Protein AF-U3TY59-F1 (afdb_monomer_lite)

Radius of gyration: 72.08 Å; chains: 1; bounding box: 92×28×189 Å

Sequence (157 aa):
MTDELPCLIKQGVRHLLNPRHLVSLLPLLPCLVLTALLLTDCDRKRSPTPPPPRPVKFITVGLPAPAGQQTLTGEIRAHDETSLSFRLEGRILTRSADVGSRFRQGETLAVLDSPSALNQLASAQAELNSSRAAEKVAALNLHRMRLLMPSGAIARA

pLDDT: mean 80.57, std 15.83, range [42.16, 98.69]

Secondary structure (DSSP, 8-state):
---SHHHHHHHHHHHH--TTTTTTSTTTHHHHHHHHHTT-------PPPPPPPPP----PPPPPPPPPPPP-------SS------SS--EEEEE---TT----TT---EEEE-HHHHHHHHHHHHHHHHHHHHHHHHHHHHHHHHHHTTTT-S---

Structure (mmCIF, N/CA/C/O backbone):
data_AF-U3TY59-F1
#
_entry.id   AF-U3TY59-F1
#
loop_
_atom_site.group_PDB
_atom_site.id
_atom_site.type_symbol
_atom_site.label_atom_id
_atom_site.label_alt_id
_atom_site.label_comp_id
_atom_site.label_asym_id
_atom_site.label_entity_id
_atom_site.label_seq_id
_atom_site.pdbx_PDB_ins_code
_atom_site.Cartn_x
_atom_site.Cartn_y
_atom_site.Cartn_z
_atom_site.occupancy
_atom_site.B_iso_or_equiv
_atom_site.auth_seq_id
_atom_site.auth_comp_id
_atom_site.auth_asym_id
_atom_site.auth_atom_id
_atom_site.pdbx_PDB_model_num
ATOM 1 N N . MET A 1 1 ? 7.576 -15.401 -137.849 1.00 46.59 1 MET A N 1
ATOM 2 C CA . MET A 1 1 ? 7.216 -14.248 -138.705 1.00 46.59 1 MET A CA 1
ATOM 3 C C . MET A 1 1 ? 8.214 -13.126 -138.443 1.00 46.59 1 MET A C 1
ATOM 5 O O . MET A 1 1 ? 7.859 -12.110 -137.866 1.00 46.59 1 MET A O 1
ATOM 9 N N . THR A 1 2 ? 9.481 -13.351 -138.791 1.00 42.16 2 THR A N 1
ATOM 10 C CA . THR A 1 2 ? 10.579 -12.376 -138.669 1.00 42.16 2 THR A CA 1
ATOM 11 C C . THR A 1 2 ? 11.653 -12.742 -139.693 1.00 42.16 2 THR A C 1
ATOM 13 O O . THR A 1 2 ? 12.761 -13.104 -139.329 1.00 42.16 2 THR A O 1
ATOM 16 N N . ASP A 1 3 ? 11.301 -12.682 -140.970 1.00 48.97 3 ASP A N 1
ATOM 17 C CA . ASP A 1 3 ? 12.215 -12.796 -142.106 1.00 48.97 3 ASP A CA 1
ATOM 18 C C . ASP A 1 3 ? 11.721 -11.738 -143.091 1.00 48.97 3 ASP A C 1
ATOM 20 O O . ASP A 1 3 ? 10.543 -11.771 -143.400 1.00 48.97 3 ASP A O 1
ATOM 24 N N . GLU A 1 4 ? 12.528 -10.717 -143.397 1.00 55.25 4 GLU A N 1
ATOM 25 C CA . GLU A 1 4 ? 12.435 -9.812 -144.574 1.00 55.25 4 GLU A CA 1
ATOM 26 C C . GLU A 1 4 ? 13.243 -8.511 -144.336 1.00 55.25 4 GLU A C 1
ATOM 28 O O . GLU A 1 4 ? 13.799 -7.926 -145.264 1.00 55.25 4 GLU A O 1
ATOM 33 N N . LEU A 1 5 ? 13.438 -8.079 -143.083 1.00 54.47 5 LEU A N 1
ATOM 34 C CA . LEU A 1 5 ? 14.268 -6.897 -142.784 1.00 54.47 5 LEU A CA 1
ATOM 35 C C . LEU A 1 5 ? 15.797 -7.047 -142.999 1.00 54.47 5 LEU A C 1
ATOM 37 O O . LEU A 1 5 ? 16.434 -6.027 -143.281 1.00 54.47 5 LEU A O 1
ATOM 41 N N . PRO A 1 6 ? 16.440 -8.238 -142.940 1.00 55.66 6 PRO A N 1
ATOM 42 C CA . PRO A 1 6 ? 17.891 -8.329 -143.137 1.00 55.66 6 PRO A CA 1
ATOM 43 C C . PRO A 1 6 ? 18.341 -8.186 -144.605 1.00 55.66 6 PRO A C 1
ATOM 45 O O . PRO A 1 6 ? 19.548 -8.154 -144.865 1.00 55.66 6 PRO A O 1
ATOM 48 N N . CYS A 1 7 ? 17.418 -8.077 -145.571 1.00 56.03 7 CYS A N 1
ATOM 49 C CA . CYS A 1 7 ? 17.760 -8.031 -146.996 1.00 56.03 7 CYS A CA 1
ATOM 50 C C . CYS A 1 7 ? 18.020 -6.604 -147.520 1.00 56.03 7 CYS A C 1
ATOM 52 O O . CYS A 1 7 ? 18.977 -6.391 -148.265 1.00 56.03 7 CYS A O 1
ATOM 54 N N . LEU A 1 8 ? 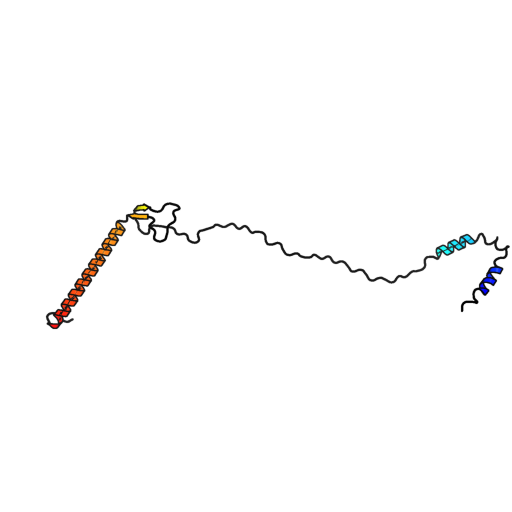17.266 -5.600 -147.054 1.00 53.09 8 LEU A N 1
ATOM 55 C CA . LEU A 1 8 ? 17.457 -4.195 -147.459 1.00 53.09 8 LEU A CA 1
ATOM 56 C C . LEU A 1 8 ? 18.752 -3.583 -146.897 1.00 53.09 8 LEU A C 1
ATOM 58 O O . LEU A 1 8 ? 19.418 -2.791 -147.563 1.00 53.09 8 LEU A O 1
ATOM 62 N N . ILE A 1 9 ? 19.169 -4.012 -145.702 1.00 56.00 9 ILE A N 1
ATOM 63 C CA . ILE A 1 9 ? 20.384 -3.511 -145.041 1.00 56.00 9 ILE A CA 1
ATOM 64 C C . ILE A 1 9 ? 21.647 -4.016 -145.764 1.00 56.00 9 ILE A C 1
ATOM 66 O O . ILE A 1 9 ? 22.614 -3.271 -145.935 1.00 56.00 9 ILE A O 1
ATOM 70 N N . LYS A 1 10 ? 21.634 -5.258 -146.273 1.00 55.38 10 LYS A N 1
ATOM 71 C CA . LYS A 1 10 ? 22.780 -5.847 -146.993 1.00 55.38 10 LYS A CA 1
ATOM 72 C C . LYS A 1 10 ? 23.080 -5.160 -148.330 1.00 55.38 10 LYS A C 1
ATOM 74 O O . LYS A 1 10 ? 24.232 -5.192 -148.768 1.00 55.38 10 LYS A O 1
ATOM 79 N N . GLN A 1 11 ? 22.091 -4.523 -148.960 1.00 56.28 11 GLN A N 1
ATOM 80 C CA . GLN A 1 11 ? 22.260 -3.879 -150.266 1.00 56.28 11 GLN A CA 1
ATOM 81 C C . GLN A 1 11 ? 22.886 -2.475 -150.158 1.00 56.28 11 GLN A C 1
ATOM 83 O O . GLN A 1 11 ? 23.675 -2.099 -151.023 1.00 56.28 11 GLN A O 1
ATOM 88 N N . GLY A 1 12 ? 22.655 -1.751 -149.053 1.00 51.84 12 GLY A N 1
ATOM 89 C CA . GLY A 1 12 ? 23.305 -0.459 -148.769 1.00 51.84 12 GLY A CA 1
ATOM 90 C C . GLY A 1 12 ? 24.757 -0.584 -148.285 1.00 51.84 12 GLY A C 1
ATOM 91 O O . GLY A 1 12 ? 25.619 0.204 -148.674 1.00 51.84 12 GLY A O 1
ATOM 92 N N . VAL A 1 13 ? 25.067 -1.625 -147.503 1.00 57.97 13 VAL A N 1
ATOM 93 C CA . VAL A 1 13 ? 26.409 -1.835 -146.921 1.00 57.97 13 VAL A CA 1
ATOM 94 C C . VAL A 1 13 ? 27.457 -2.213 -147.981 1.00 57.97 13 VAL A C 1
ATOM 96 O O . VAL A 1 13 ? 28.618 -1.825 -147.861 1.00 57.97 13 VAL A O 1
ATOM 99 N N . ARG A 1 14 ? 27.067 -2.898 -149.069 1.00 53.28 14 ARG A N 1
ATOM 100 C CA . ARG A 1 14 ? 27.988 -3.246 -150.173 1.00 53.28 14 ARG A CA 1
ATOM 101 C C . ARG A 1 14 ? 28.394 -2.053 -151.042 1.00 53.28 14 ARG A C 1
ATOM 103 O O . ARG A 1 14 ? 29.467 -2.096 -151.633 1.00 53.28 14 ARG A O 1
ATOM 110 N N . HIS A 1 15 ? 27.590 -0.989 -151.090 1.00 53.31 15 HIS A N 1
ATOM 111 C CA . HIS A 1 15 ? 27.884 0.191 -151.912 1.00 53.31 15 HIS A CA 1
ATOM 112 C C . HIS A 1 15 ? 28.808 1.209 -151.210 1.00 53.31 15 HIS A C 1
ATOM 114 O O . HIS A 1 15 ? 29.439 2.033 -151.872 1.00 53.31 15 HIS A O 1
ATOM 120 N N . LEU A 1 16 ? 28.933 1.114 -149.879 1.00 53.88 16 LEU A N 1
ATOM 121 C CA . LEU A 1 16 ? 29.828 1.925 -149.040 1.00 53.88 16 LEU A CA 1
ATOM 122 C C . LEU A 1 16 ? 31.232 1.308 -148.861 1.00 53.88 16 LEU A C 1
ATOM 124 O O . LEU A 1 16 ? 32.152 2.002 -148.438 1.00 53.88 16 LEU A O 1
ATOM 128 N N . LEU A 1 17 ? 31.429 0.034 -149.228 1.00 58.00 17 LEU A N 1
ATOM 129 C CA . LEU A 1 17 ? 32.700 -0.704 -149.112 1.00 58.00 17 LEU A CA 1
ATOM 130 C C . LEU A 1 17 ? 33.537 -0.686 -150.412 1.00 58.00 17 LEU A C 1
ATOM 132 O O . LEU A 1 17 ? 34.163 -1.674 -150.793 1.00 58.00 17 LEU A O 1
ATOM 136 N N . ASN A 1 18 ? 33.558 0.449 -151.115 1.00 57.66 18 ASN A N 1
ATOM 137 C CA . ASN A 1 18 ? 34.429 0.654 -152.274 1.00 57.66 18 ASN A CA 1
ATOM 138 C C . ASN A 1 18 ? 35.830 1.094 -151.773 1.00 57.66 18 ASN A C 1
ATOM 140 O O . ASN A 1 18 ? 35.914 2.102 -151.061 1.00 57.66 18 ASN A O 1
ATOM 144 N N . PRO A 1 19 ? 36.943 0.409 -152.118 1.00 58.41 19 PRO A N 1
ATOM 145 C CA . PRO A 1 19 ? 38.268 0.611 -151.502 1.00 58.41 19 PRO A CA 1
ATOM 146 C C . PRO A 1 19 ? 38.911 1.993 -151.734 1.00 58.41 19 PRO A C 1
ATOM 148 O O . PRO A 1 19 ? 39.986 2.266 -151.209 1.00 58.41 19 PRO A O 1
ATOM 151 N N . ARG A 1 20 ? 38.251 2.896 -152.471 1.00 57.44 20 ARG A N 1
ATOM 152 C CA . ARG A 1 20 ? 38.650 4.305 -152.631 1.00 57.44 20 ARG A CA 1
ATOM 153 C C . ARG A 1 20 ? 38.105 5.245 -151.542 1.00 57.44 20 ARG A C 1
ATOM 155 O O . ARG A 1 20 ? 38.748 6.249 -151.260 1.00 57.44 20 ARG A O 1
ATOM 162 N N . HIS A 1 21 ? 36.983 4.924 -150.887 1.00 57.94 21 HIS A N 1
ATOM 163 C CA . HIS A 1 21 ? 36.408 5.763 -149.814 1.00 57.94 21 HIS A CA 1
ATOM 164 C C . HIS A 1 21 ? 36.935 5.422 -148.411 1.00 57.94 21 HIS A C 1
ATOM 166 O O . HIS A 1 21 ? 36.854 6.254 -147.507 1.00 57.94 21 HIS A O 1
ATOM 172 N N . LEU A 1 22 ? 37.548 4.244 -148.245 1.00 56.75 22 LEU A N 1
ATOM 173 C CA . LEU A 1 22 ? 38.140 3.786 -146.982 1.00 56.75 22 LEU A CA 1
ATOM 174 C C . LEU A 1 22 ? 39.359 4.630 -146.552 1.00 56.75 22 LEU A C 1
ATOM 176 O O . LEU A 1 22 ? 39.611 4.794 -145.365 1.00 56.75 22 LEU A O 1
ATOM 180 N N . VAL A 1 23 ? 40.086 5.213 -147.513 1.00 60.31 23 VAL A N 1
ATOM 181 C CA . VAL A 1 23 ? 41.271 6.052 -147.248 1.00 60.31 23 VAL A CA 1
ATOM 182 C C . VAL A 1 23 ? 40.889 7.506 -146.922 1.00 60.31 23 VAL A C 1
ATOM 184 O O . VAL A 1 23 ? 41.620 8.192 -146.217 1.00 60.31 23 VAL A O 1
ATOM 187 N N . SER A 1 24 ? 39.714 7.975 -147.364 1.00 59.19 24 SER A N 1
ATOM 188 C CA . SER A 1 24 ? 39.281 9.373 -147.189 1.00 59.19 24 SER A CA 1
ATOM 189 C C . SER A 1 24 ? 38.553 9.656 -145.866 1.00 59.19 24 SE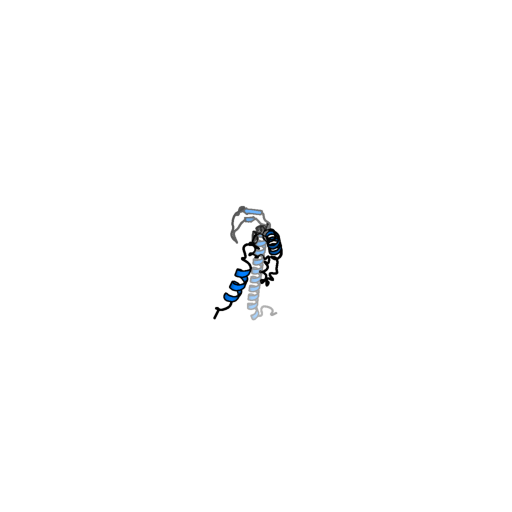R A C 1
ATOM 191 O O . SER A 1 24 ? 38.472 10.815 -145.470 1.00 59.19 24 SER A O 1
ATOM 193 N N . LEU A 1 25 ? 37.998 8.639 -145.193 1.00 57.91 25 LEU A N 1
ATOM 194 C CA . LEU A 1 25 ? 37.155 8.798 -143.989 1.00 57.91 25 LEU A CA 1
ATOM 195 C C . LEU A 1 25 ? 37.881 8.491 -142.665 1.00 57.91 25 LEU A C 1
ATOM 197 O O . LEU A 1 25 ? 37.321 8.706 -141.590 1.00 57.91 25 LEU A O 1
ATOM 201 N N . LEU A 1 26 ? 39.149 8.071 -142.734 1.00 62.91 26 LEU A N 1
ATOM 202 C CA . LEU A 1 26 ? 40.013 7.821 -141.577 1.00 62.91 26 LEU A CA 1
ATOM 203 C C . LEU A 1 26 ? 40.191 9.030 -140.621 1.00 62.91 26 LEU A C 1
ATOM 205 O O . LEU A 1 26 ? 40.256 8.792 -139.415 1.00 62.91 26 LEU A O 1
ATOM 209 N N . PRO A 1 27 ? 40.212 10.311 -141.065 1.00 62.34 27 PRO A N 1
ATOM 210 C CA . PRO A 1 27 ? 40.395 11.431 -140.137 1.00 62.34 27 PRO A CA 1
ATOM 211 C C . PRO A 1 27 ? 39.105 11.889 -139.423 1.00 62.34 27 PRO A C 1
ATOM 213 O O . PRO A 1 27 ? 39.186 12.722 -138.525 1.00 62.34 27 PRO A O 1
ATOM 216 N N . LEU A 1 28 ? 37.921 11.364 -139.777 1.00 63.19 28 LEU A N 1
ATOM 217 C CA . LEU A 1 28 ? 36.623 11.796 -139.213 1.00 63.19 28 LEU A CA 1
ATOM 218 C C . LEU A 1 28 ? 36.102 10.908 -138.063 1.00 63.19 28 LEU A C 1
ATOM 220 O O . LEU A 1 28 ? 35.205 11.308 -137.322 1.00 63.19 28 LEU A O 1
ATOM 224 N N . LEU A 1 29 ? 36.706 9.734 -137.865 1.00 70.69 29 LEU A N 1
ATOM 225 C CA . LEU A 1 29 ? 36.378 8.774 -136.804 1.00 70.69 29 LEU A CA 1
ATOM 226 C C . LEU A 1 29 ? 36.512 9.313 -135.358 1.00 70.69 29 LEU A C 1
ATOM 228 O O . LEU A 1 29 ? 35.612 9.041 -134.559 1.00 70.69 29 LEU A O 1
ATOM 232 N N . PRO A 1 30 ? 37.546 10.100 -134.979 1.00 71.06 30 PRO A N 1
ATOM 233 C CA . PRO A 1 30 ? 37.685 10.548 -133.588 1.00 71.06 30 PRO A CA 1
ATOM 234 C C . PRO A 1 30 ? 36.615 11.572 -133.172 1.00 71.06 30 PRO A C 1
ATOM 236 O O . PRO A 1 30 ? 36.240 11.629 -132.003 1.00 71.06 30 PRO A O 1
ATOM 239 N N . CYS A 1 31 ? 36.065 12.341 -134.116 1.00 72.50 31 CYS A N 1
ATOM 240 C CA . CYS A 1 31 ? 35.045 13.355 -133.830 1.00 72.50 31 CYS A CA 1
ATOM 241 C C . CYS A 1 31 ? 33.660 12.731 -133.547 1.00 72.50 31 CYS A C 1
ATOM 243 O O . CYS A 1 31 ? 32.892 13.223 -132.716 1.00 72.50 31 CYS A O 1
ATOM 245 N N . LEU A 1 32 ? 33.365 11.594 -134.184 1.00 74.50 32 LEU A N 1
ATOM 246 C CA . LEU A 1 32 ? 32.104 10.869 -134.010 1.00 74.50 32 LEU A CA 1
ATOM 247 C C . LEU A 1 32 ? 32.036 10.114 -132.669 1.00 74.50 32 LEU A C 1
ATOM 249 O O . LEU A 1 32 ? 30.979 10.023 -132.051 1.00 74.50 32 LEU A O 1
ATOM 253 N N . VAL A 1 33 ? 33.174 9.616 -132.176 1.00 76.94 33 VAL A N 1
ATOM 254 C CA . VAL A 1 33 ? 33.250 8.963 -130.857 1.00 76.94 33 VAL A CA 1
ATOM 255 C C . VAL A 1 33 ? 33.061 9.979 -129.727 1.00 76.94 33 VAL A C 1
ATOM 257 O O . VAL A 1 33 ? 32.370 9.693 -128.750 1.00 76.94 33 VAL A O 1
ATOM 260 N N . LEU A 1 34 ? 33.619 11.185 -129.873 1.00 74.50 34 LEU A N 1
ATOM 261 C CA . LEU A 1 34 ? 33.497 12.239 -128.864 1.00 74.50 34 LEU A CA 1
ATOM 262 C C . LEU A 1 34 ? 32.055 12.750 -128.730 1.00 74.50 34 LEU A C 1
ATOM 264 O O . LEU A 1 34 ? 31.582 12.989 -127.623 1.00 74.50 34 LEU A O 1
ATOM 268 N N . THR A 1 35 ? 31.339 12.874 -129.849 1.00 70.25 35 THR A N 1
ATOM 269 C CA . THR A 1 35 ? 29.923 13.262 -129.834 1.00 70.25 35 THR A CA 1
ATOM 270 C C . THR A 1 35 ? 29.051 12.176 -129.209 1.00 70.25 35 THR A C 1
ATOM 272 O O . THR A 1 35 ? 28.211 12.504 -128.382 1.00 70.25 35 THR A O 1
ATOM 275 N N . ALA A 1 36 ? 29.295 10.890 -129.480 1.00 71.56 36 ALA A N 1
ATOM 276 C CA . ALA A 1 36 ? 28.542 9.797 -128.853 1.00 71.56 36 ALA A CA 1
ATOM 277 C C . ALA A 1 36 ? 28.689 9.746 -127.317 1.00 71.56 36 ALA A C 1
ATOM 279 O O . ALA A 1 36 ? 27.719 9.440 -126.624 1.00 71.56 36 ALA A O 1
ATOM 280 N N . LEU A 1 37 ? 29.867 10.087 -126.776 1.00 71.56 37 LEU A N 1
ATOM 281 C CA . LEU A 1 37 ? 30.091 10.143 -125.324 1.00 71.56 37 LEU A CA 1
ATOM 282 C C . LEU A 1 37 ? 29.336 11.291 -124.637 1.00 71.56 37 LEU A C 1
ATOM 284 O O . LEU A 1 37 ? 29.003 11.181 -123.462 1.00 71.56 37 LEU A O 1
ATOM 288 N N . LEU A 1 38 ? 29.051 12.383 -125.350 1.00 68.56 38 LEU A N 1
ATOM 289 C CA . LEU A 1 38 ? 28.347 13.541 -124.787 1.00 68.56 38 LEU A CA 1
ATOM 290 C C . LEU A 1 38 ? 26.822 13.356 -124.723 1.00 68.56 38 LEU A C 1
ATOM 292 O O . LEU A 1 38 ? 26.146 14.176 -124.110 1.00 68.56 38 LEU A O 1
ATOM 296 N N . LEU A 1 39 ? 26.269 12.291 -125.320 1.00 64.56 39 LEU A N 1
ATOM 297 C CA . LEU A 1 39 ? 24.826 12.015 -125.307 1.00 64.56 39 LEU A CA 1
ATOM 298 C C . LEU A 1 39 ? 24.382 11.005 -124.227 1.00 64.56 39 LEU A C 1
ATOM 300 O O . LEU A 1 39 ? 23.194 10.693 -124.148 1.00 64.56 39 LEU A O 1
ATOM 304 N N . THR A 1 40 ? 25.278 10.499 -123.370 1.00 59.12 40 THR A N 1
ATOM 305 C CA . THR A 1 40 ? 24.931 9.506 -122.330 1.00 59.12 40 THR A CA 1
ATOM 306 C C . THR A 1 40 ? 24.525 10.121 -120.987 1.00 59.12 40 THR A C 1
ATOM 308 O O . THR A 1 40 ? 24.956 9.636 -119.943 1.00 59.12 40 THR A O 1
ATOM 311 N N . ASP A 1 41 ? 23.684 11.156 -120.985 1.00 49.47 41 ASP A N 1
ATOM 312 C CA . ASP A 1 41 ? 22.938 11.523 -119.774 1.00 49.47 41 ASP A CA 1
ATOM 313 C C . ASP A 1 41 ? 21.492 11.889 -120.125 1.00 49.47 41 ASP A C 1
ATOM 315 O O . ASP A 1 41 ? 21.138 13.039 -120.378 1.00 49.47 41 ASP A O 1
ATOM 319 N N . CYS A 1 42 ? 20.649 10.861 -120.218 1.00 61.41 42 CYS A N 1
ATOM 320 C CA . CYS A 1 42 ? 19.212 11.020 -120.388 1.00 61.41 42 CYS A CA 1
ATOM 321 C C . CYS A 1 42 ? 18.463 10.219 -119.320 1.00 61.41 42 CYS A C 1
ATOM 323 O O . CYS A 1 42 ? 18.378 8.993 -119.371 1.00 61.41 42 CYS A O 1
ATOM 325 N N . ASP A 1 43 ? 17.951 10.987 -118.358 1.00 59.00 43 ASP A N 1
ATOM 326 C CA . ASP A 1 43 ? 16.694 10.842 -117.620 1.00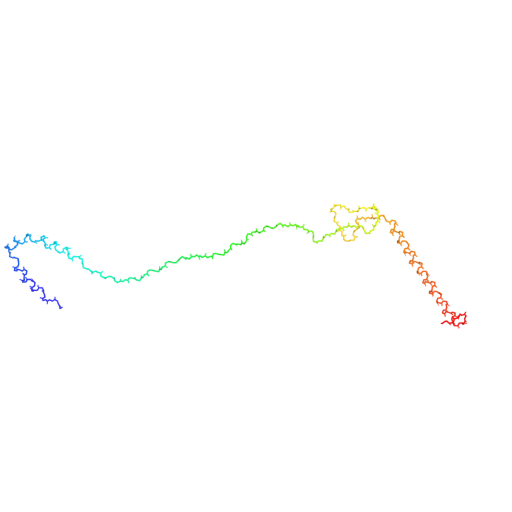 59.00 43 ASP A CA 1
ATOM 327 C C . ASP A 1 43 ? 16.304 9.434 -117.137 1.00 59.00 43 ASP A C 1
ATOM 329 O O . ASP A 1 43 ? 15.784 8.593 -117.874 1.00 59.00 43 ASP A O 1
ATOM 333 N N . ARG A 1 44 ? 16.455 9.206 -115.826 1.00 55.28 44 ARG A N 1
ATOM 334 C CA . ARG A 1 44 ? 15.861 8.049 -115.148 1.00 55.28 44 ARG A CA 1
ATOM 335 C C . ARG A 1 44 ? 15.031 8.488 -113.945 1.00 55.28 44 ARG A C 1
ATOM 337 O O . ARG A 1 44 ? 15.492 8.457 -112.805 1.00 55.28 44 ARG A O 1
ATOM 344 N N . LYS A 1 45 ? 13.775 8.870 -114.196 1.00 57.41 45 LYS A N 1
ATOM 345 C CA . LYS A 1 45 ? 12.752 9.066 -113.152 1.00 57.41 45 LYS A CA 1
ATOM 346 C C . LYS A 1 45 ? 12.537 7.780 -112.346 1.00 57.41 45 LYS A C 1
ATOM 348 O O . LYS A 1 45 ? 12.250 6.724 -112.907 1.00 57.41 45 LYS A O 1
ATOM 353 N N . ARG A 1 46 ? 12.657 7.873 -111.018 1.00 56.69 46 ARG A N 1
ATOM 354 C CA . ARG A 1 46 ? 12.500 6.758 -110.069 1.00 56.69 46 ARG A CA 1
ATOM 355 C C . ARG A 1 46 ? 11.341 7.047 -109.112 1.00 56.69 46 ARG A C 1
ATOM 357 O O . ARG A 1 46 ? 11.319 8.097 -108.479 1.00 56.69 46 ARG A O 1
ATOM 364 N N . SER A 1 47 ? 10.380 6.129 -109.030 1.00 52.66 47 SER A N 1
ATOM 365 C CA . SER A 1 47 ? 9.205 6.222 -108.149 1.00 52.66 47 SER A CA 1
ATOM 366 C C . SER A 1 47 ? 9.592 6.049 -106.668 1.00 52.66 47 SER A C 1
ATOM 368 O O . SER A 1 47 ? 10.493 5.253 -106.392 1.00 52.66 47 SER A O 1
ATOM 370 N N . PRO A 1 48 ? 8.949 6.748 -105.706 1.00 60.47 48 PRO A N 1
ATOM 371 C CA . PRO A 1 48 ? 9.433 6.797 -104.330 1.00 60.47 48 PRO A CA 1
ATOM 372 C C . PRO A 1 48 ? 8.926 5.626 -103.471 1.00 60.47 48 PRO A C 1
ATOM 374 O O . PRO A 1 48 ? 7.734 5.333 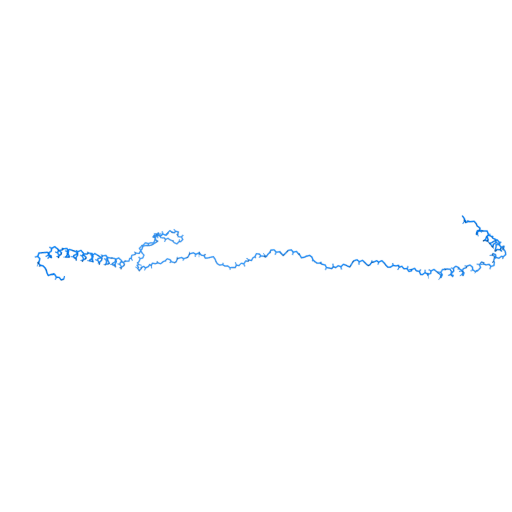-103.418 1.00 60.47 48 PRO A O 1
ATOM 377 N N . THR A 1 49 ? 9.861 4.985 -102.770 1.00 66.81 49 THR A N 1
ATOM 378 C CA . THR A 1 49 ? 9.647 3.937 -101.756 1.00 66.81 49 THR A CA 1
ATOM 379 C C . THR A 1 49 ? 9.023 4.524 -100.476 1.00 66.81 49 THR A C 1
ATOM 381 O O . THR A 1 49 ? 9.383 5.646 -100.106 1.00 66.81 49 THR A O 1
ATOM 384 N N . PRO A 1 50 ? 8.124 3.805 -99.767 1.00 69.38 50 PRO A N 1
ATOM 385 C CA . PRO A 1 50 ? 7.513 4.305 -98.535 1.00 69.38 50 PRO A CA 1
ATOM 386 C C . PRO A 1 50 ? 8.552 4.588 -97.435 1.00 69.38 50 PRO A C 1
ATOM 388 O O . PRO A 1 50 ? 9.540 3.856 -97.317 1.00 69.38 50 PRO A O 1
ATOM 391 N N . PRO A 1 51 ? 8.342 5.641 -96.622 1.00 72.44 51 PRO A N 1
ATOM 392 C CA . PRO A 1 51 ? 9.320 6.066 -95.633 1.00 72.44 51 PRO A CA 1
ATOM 393 C C . PRO A 1 51 ? 9.424 5.064 -94.472 1.00 72.44 51 PRO A C 1
ATOM 395 O O . PRO A 1 51 ? 8.406 4.519 -94.034 1.00 72.44 51 PRO A O 1
ATOM 398 N N . PRO A 1 52 ? 10.638 4.841 -93.938 1.00 77.38 52 PRO A N 1
ATOM 399 C CA . PRO A 1 52 ? 10.848 3.921 -92.829 1.00 77.38 52 PRO A CA 1
ATOM 400 C C . PRO A 1 52 ? 10.173 4.425 -91.539 1.00 77.38 52 PRO A C 1
ATOM 402 O O . PRO A 1 52 ? 10.047 5.640 -91.336 1.00 77.38 52 PRO A O 1
ATOM 405 N N . PRO A 1 53 ? 9.744 3.511 -90.648 1.00 76.50 53 PRO A N 1
ATOM 406 C CA . PRO A 1 53 ? 9.101 3.877 -89.392 1.00 76.50 53 PRO A CA 1
ATOM 407 C C . PRO A 1 53 ? 10.038 4.723 -88.524 1.00 76.50 53 PRO A C 1
ATOM 409 O O . PRO A 1 53 ? 11.226 4.431 -88.381 1.00 76.50 53 PRO A O 1
ATOM 412 N N . ARG A 1 54 ? 9.490 5.799 -87.951 1.00 82.12 54 ARG A N 1
ATOM 413 C CA . ARG A 1 54 ? 10.254 6.767 -87.159 1.00 82.12 54 ARG A CA 1
ATOM 414 C C . ARG A 1 54 ? 10.488 6.232 -85.745 1.00 82.12 54 ARG A C 1
ATOM 416 O O . ARG A 1 54 ? 9.511 5.899 -85.075 1.00 82.12 54 ARG A O 1
ATOM 423 N N . PRO A 1 55 ? 11.742 6.175 -85.267 1.00 82.25 55 PRO A N 1
ATOM 424 C CA . PRO A 1 55 ? 12.013 5.738 -83.909 1.00 82.25 55 PRO A CA 1
ATOM 425 C C . PRO A 1 55 ? 11.475 6.763 -82.907 1.00 82.25 55 PRO A C 1
ATOM 427 O O . PRO A 1 55 ? 11.643 7.972 -83.081 1.00 82.25 55 PRO A O 1
ATOM 430 N N . VAL A 1 56 ? 10.852 6.264 -81.842 1.00 84.06 56 VAL A N 1
ATOM 431 C CA . VAL A 1 56 ? 10.417 7.066 -80.695 1.00 84.06 56 VAL A CA 1
ATOM 432 C C . VAL A 1 56 ? 11.220 6.668 -79.470 1.00 84.06 56 VAL A C 1
ATOM 434 O O . VAL A 1 56 ? 11.512 5.493 -79.247 1.00 84.06 56 VAL A O 1
ATOM 437 N N . LYS A 1 57 ? 11.596 7.664 -78.672 1.00 84.69 57 LYS A N 1
ATOM 438 C CA . LYS A 1 57 ? 12.300 7.434 -77.416 1.00 84.69 57 LYS A CA 1
ATOM 439 C C . LYS A 1 57 ? 11.270 7.131 -76.335 1.00 84.69 57 LYS A C 1
ATOM 441 O O . LYS A 1 57 ? 10.425 7.971 -76.043 1.00 84.69 57 LYS A O 1
ATOM 446 N N . PHE A 1 58 ? 11.363 5.952 -75.739 1.00 87.75 58 PHE A N 1
ATOM 447 C CA . PHE A 1 58 ? 10.567 5.561 -74.581 1.00 87.75 58 PHE A CA 1
ATOM 448 C C . PHE A 1 58 ? 11.487 5.114 -73.448 1.00 87.75 58 PHE A C 1
ATOM 450 O O . PHE A 1 58 ? 12.654 4.781 -73.670 1.00 87.75 58 PHE A O 1
ATOM 457 N N . ILE A 1 59 ? 10.951 5.124 -72.232 1.00 86.31 59 ILE A N 1
ATOM 458 C CA . ILE A 1 59 ? 11.571 4.495 -71.070 1.00 86.31 59 ILE A CA 1
ATOM 459 C C . ILE A 1 59 ? 10.537 3.584 -70.417 1.00 86.31 59 ILE A C 1
ATOM 461 O O . ILE A 1 59 ? 9.355 3.925 -70.364 1.00 86.31 59 ILE A O 1
ATOM 465 N N . THR A 1 60 ? 10.980 2.439 -69.914 1.00 85.81 60 THR A N 1
ATOM 466 C CA . THR A 1 60 ? 10.134 1.539 -69.126 1.00 85.81 60 THR A CA 1
ATOM 467 C C . THR A 1 60 ? 10.360 1.848 -67.652 1.00 85.81 60 THR A C 1
ATOM 469 O O . THR A 1 60 ? 11.492 1.776 -67.175 1.00 85.81 60 THR A O 1
ATOM 472 N N . VAL A 1 61 ? 9.303 2.218 -66.931 1.00 86.38 61 VAL A N 1
ATOM 473 C CA . VAL A 1 61 ? 9.387 2.513 -65.494 1.00 86.38 61 VAL A CA 1
ATOM 474 C C . VAL A 1 61 ? 9.311 1.194 -64.717 1.00 86.38 61 VAL A C 1
ATOM 476 O O . VAL A 1 61 ? 8.348 0.446 -64.869 1.00 86.38 61 VAL A O 1
ATOM 479 N N . GLY A 1 62 ? 10.344 0.888 -63.928 1.00 85.00 62 GLY A N 1
ATOM 480 C CA . GLY A 1 62 ? 10.370 -0.272 -63.029 1.00 85.00 62 GLY A CA 1
ATOM 481 C C . GLY A 1 62 ? 9.608 -0.018 -61.724 1.00 85.00 62 GLY A C 1
ATOM 482 O O . GLY A 1 62 ? 9.263 1.122 -61.413 1.00 85.00 62 GLY A O 1
ATOM 483 N N . LEU A 1 63 ? 9.357 -1.075 -60.943 1.00 83.31 63 LEU A N 1
ATOM 484 C CA . LEU A 1 63 ? 8.759 -0.917 -59.615 1.00 83.31 63 LEU A CA 1
ATOM 485 C C . LEU A 1 63 ? 9.697 -0.114 -58.694 1.00 83.31 63 LEU A C 1
ATOM 487 O O . LEU A 1 63 ? 10.914 -0.324 -58.741 1.00 83.31 63 LEU A O 1
ATOM 491 N N . PRO A 1 64 ? 9.157 0.786 -57.849 1.00 79.00 64 PRO A N 1
ATOM 492 C CA . PRO A 1 64 ? 9.962 1.511 -56.877 1.00 79.00 64 PRO A CA 1
ATOM 493 C C . PRO A 1 64 ? 10.619 0.534 -55.897 1.00 79.00 64 PRO A C 1
ATOM 495 O O . PRO A 1 64 ? 10.013 -0.456 -55.482 1.00 79.00 64 PRO A O 1
ATOM 498 N N . ALA A 1 65 ? 11.867 0.823 -55.524 1.00 78.88 65 ALA A N 1
ATOM 499 C CA . ALA A 1 65 ? 12.562 0.073 -54.486 1.00 78.88 65 ALA A CA 1
ATOM 500 C C . ALA A 1 65 ? 11.772 0.146 -53.163 1.00 78.88 65 ALA A C 1
ATOM 502 O O . ALA A 1 65 ? 11.154 1.182 -52.887 1.00 78.88 65 ALA A O 1
ATOM 503 N N . PRO A 1 66 ? 11.778 -0.921 -52.340 1.00 78.38 66 PRO A N 1
ATOM 504 C CA . PRO A 1 66 ? 11.143 -0.880 -51.030 1.00 78.38 66 PRO A CA 1
ATOM 505 C C . PRO A 1 66 ? 11.707 0.291 -50.223 1.00 78.38 66 PRO A C 1
ATOM 507 O O . PRO A 1 66 ? 12.914 0.543 -50.244 1.00 78.38 66 PRO A O 1
ATOM 510 N N . ALA A 1 67 ? 10.817 1.024 -49.549 1.00 77.75 67 ALA A N 1
ATOM 511 C CA . ALA A 1 67 ? 11.201 2.149 -48.708 1.00 77.75 67 ALA A CA 1
ATOM 512 C C . ALA A 1 67 ? 12.306 1.710 -47.735 1.00 77.75 67 ALA A C 1
ATOM 514 O O . ALA A 1 67 ? 12.205 0.655 -47.106 1.00 77.75 67 ALA A O 1
ATOM 515 N N . GLY A 1 68 ? 13.373 2.509 -47.652 1.00 79.50 68 GLY A N 1
ATOM 516 C CA . GLY A 1 68 ? 14.507 2.228 -46.780 1.00 79.50 68 GLY A CA 1
ATOM 517 C C . GLY A 1 68 ? 14.077 2.079 -45.321 1.00 79.50 68 GLY A C 1
ATOM 518 O O . GLY A 1 68 ? 13.076 2.648 -44.884 1.00 79.50 68 GLY A O 1
ATOM 519 N N . GLN A 1 69 ? 14.847 1.300 -44.567 1.00 82.56 69 GLN A N 1
ATOM 520 C CA . GLN A 1 69 ? 14.606 1.069 -43.149 1.00 82.56 69 GLN A CA 1
ATOM 521 C C . GLN A 1 69 ? 14.666 2.409 -42.396 1.00 82.56 69 GLN A C 1
ATOM 523 O O . GLN A 1 69 ? 15.689 3.092 -42.412 1.00 82.56 69 GLN A O 1
ATOM 528 N N . GLN A 1 70 ? 13.551 2.817 -41.785 1.00 86.00 70 GLN A N 1
ATOM 529 C CA . GLN A 1 70 ? 13.465 4.067 -41.030 1.00 86.00 70 GLN A CA 1
ATOM 530 C C . GLN A 1 70 ? 13.885 3.816 -39.582 1.00 86.00 70 GLN A C 1
ATOM 532 O O . GLN A 1 70 ? 13.272 3.007 -38.887 1.00 86.00 70 GLN A O 1
ATOM 537 N N . THR A 1 71 ? 14.922 4.517 -39.128 1.00 89.06 71 THR A N 1
ATOM 538 C CA . THR A 1 71 ? 15.363 4.486 -37.730 1.00 89.06 71 THR A CA 1
ATOM 539 C C . THR A 1 71 ? 14.743 5.661 -36.995 1.00 89.06 71 THR A C 1
ATOM 541 O O . THR A 1 71 ? 14.974 6.816 -37.347 1.00 89.06 71 THR A O 1
ATOM 544 N N . LEU A 1 72 ? 13.958 5.358 -35.969 1.00 91.12 72 LEU A N 1
ATOM 545 C CA . LEU A 1 72 ? 13.305 6.338 -35.112 1.00 91.12 72 LEU A CA 1
ATOM 546 C C . LEU A 1 72 ? 13.868 6.188 -33.702 1.00 91.12 72 LEU A C 1
ATOM 548 O O . LEU A 1 72 ? 14.042 5.072 -33.213 1.00 91.12 72 LEU A O 1
ATOM 552 N N . THR A 1 73 ? 14.145 7.310 -33.049 1.00 93.81 73 THR A N 1
ATOM 553 C CA . THR A 1 73 ? 14.560 7.316 -31.646 1.00 93.81 73 THR A CA 1
ATOM 554 C C . THR A 1 73 ? 13.323 7.317 -30.760 1.00 93.81 73 THR A C 1
ATOM 556 O O . THR A 1 73 ? 12.387 8.081 -30.991 1.00 93.81 73 THR A O 1
ATOM 559 N N . GLY A 1 74 ? 13.333 6.484 -29.726 1.00 93.06 74 GLY A N 1
ATOM 560 C CA . GLY A 1 74 ? 12.289 6.426 -28.715 1.00 93.06 74 GLY A CA 1
ATOM 561 C C . GLY A 1 74 ? 12.828 5.821 -27.429 1.00 93.06 74 GLY A C 1
ATOM 562 O O . GLY A 1 74 ? 13.912 5.238 -27.405 1.00 93.06 74 GLY A O 1
ATOM 563 N N . GLU A 1 75 ? 12.067 5.970 -26.357 1.00 95.31 75 GLU A N 1
ATOM 564 C CA . GLU A 1 75 ? 12.364 5.354 -25.070 1.00 95.31 75 GLU A CA 1
ATOM 565 C C . GLU A 1 75 ? 11.405 4.190 -24.814 1.00 95.31 75 GLU A C 1
ATOM 567 O O . GLU A 1 75 ? 10.225 4.246 -25.163 1.00 95.31 75 GLU A O 1
ATOM 572 N N . ILE A 1 76 ? 11.917 3.125 -24.200 1.00 92.38 76 ILE A N 1
ATOM 573 C CA . ILE A 1 76 ? 11.097 2.006 -23.736 1.00 92.38 76 ILE A CA 1
ATOM 574 C C . ILE A 1 76 ? 10.757 2.278 -22.275 1.00 92.38 76 ILE A C 1
ATOM 576 O O . ILE A 1 76 ? 11.655 2.393 -21.442 1.00 92.38 76 ILE A O 1
ATOM 580 N N . ARG A 1 77 ? 9.463 2.364 -21.967 1.00 92.69 77 ARG A N 1
ATOM 581 C CA . ARG A 1 77 ? 8.952 2.475 -20.597 1.00 92.69 77 ARG A CA 1
ATOM 582 C C . ARG A 1 77 ? 8.135 1.247 -20.231 1.00 92.69 77 ARG A C 1
ATOM 584 O O . ARG A 1 77 ? 7.612 0.555 -21.106 1.00 92.69 77 ARG A O 1
ATOM 591 N N . ALA A 1 78 ? 8.049 0.976 -18.932 1.00 92.50 78 ALA A N 1
ATOM 592 C CA . ALA A 1 78 ? 7.137 -0.035 -18.424 1.00 92.50 78 ALA A CA 1
ATOM 593 C C . ALA A 1 78 ? 5.694 0.353 -18.782 1.00 92.50 78 ALA A C 1
ATOM 595 O O . ALA A 1 78 ? 5.343 1.530 -18.741 1.00 92.50 78 ALA A O 1
ATOM 596 N N . HIS A 1 79 ? 4.873 -0.638 -19.141 1.00 91.50 79 HIS A N 1
ATOM 597 C CA . HIS A 1 79 ? 3.442 -0.415 -19.365 1.00 91.50 79 HIS A CA 1
ATOM 598 C C . HIS A 1 79 ? 2.762 0.064 -18.076 1.00 91.50 79 HIS A C 1
ATOM 600 O O . HIS A 1 79 ? 2.012 1.033 -18.095 1.00 91.50 79 HIS A O 1
ATOM 606 N N . ASP A 1 80 ? 3.102 -0.582 -16.957 1.00 90.50 80 ASP A N 1
ATOM 607 C CA . ASP A 1 80 ? 2.614 -0.246 -15.626 1.00 90.50 80 ASP A CA 1
ATOM 608 C C . ASP A 1 80 ? 3.797 0.099 -14.720 1.00 90.50 80 ASP A C 1
ATOM 610 O O . ASP A 1 80 ? 4.705 -0.711 -14.515 1.00 90.50 80 ASP A O 1
ATOM 614 N N . GLU A 1 81 ? 3.776 1.304 -14.161 1.00 89.19 81 GLU A N 1
ATOM 615 C CA . GLU A 1 81 ? 4.755 1.773 -13.187 1.00 89.19 81 GLU A CA 1
ATOM 616 C C . GLU A 1 81 ? 4.020 2.169 -11.907 1.00 89.19 81 GLU A C 1
ATOM 618 O O . GLU A 1 81 ? 3.017 2.880 -11.935 1.00 89.19 81 GLU A O 1
ATOM 623 N N . THR A 1 82 ? 4.477 1.663 -10.762 1.00 87.25 82 THR A N 1
ATOM 624 C CA . THR A 1 82 ? 3.850 1.941 -9.465 1.00 87.25 82 THR A CA 1
ATOM 625 C C . THR A 1 82 ? 4.908 2.385 -8.473 1.00 87.25 82 THR A C 1
ATOM 627 O O . THR A 1 82 ? 5.797 1.615 -8.108 1.00 87.25 82 THR A O 1
ATOM 630 N N . SER A 1 83 ? 4.790 3.623 -8.000 1.00 87.31 83 SER A N 1
ATOM 631 C CA . SER A 1 83 ? 5.582 4.120 -6.881 1.00 87.31 83 SER A CA 1
ATOM 632 C C . SER A 1 83 ? 4.973 3.623 -5.569 1.00 87.31 83 SER A C 1
ATOM 634 O O . SER A 1 83 ? 3.828 3.918 -5.228 1.00 87.31 83 SER A O 1
ATOM 636 N N . LEU A 1 84 ? 5.735 2.820 -4.829 1.00 86.94 84 LEU A N 1
ATOM 637 C CA . LEU A 1 84 ? 5.298 2.286 -3.543 1.00 86.94 84 LEU A CA 1
ATOM 638 C C . LEU A 1 84 ? 5.657 3.262 -2.426 1.00 86.94 84 LEU A C 1
ATOM 640 O O . LEU A 1 84 ? 6.812 3.656 -2.272 1.00 86.94 84 LEU A O 1
ATOM 644 N N . SER A 1 85 ? 4.658 3.632 -1.633 1.00 88.06 85 SER A N 1
ATOM 645 C CA . SER A 1 85 ? 4.808 4.505 -0.475 1.00 88.06 85 SER A CA 1
ATOM 646 C C . SER A 1 85 ? 3.944 4.013 0.680 1.00 88.06 85 SER A C 1
ATOM 648 O O . SER A 1 85 ? 3.000 3.235 0.514 1.00 88.06 85 SER A O 1
ATOM 650 N N . PHE A 1 86 ? 4.292 4.450 1.884 1.00 88.06 86 PHE A N 1
ATOM 651 C CA . PHE A 1 86 ? 3.532 4.117 3.075 1.00 88.06 86 PHE A CA 1
ATOM 652 C C . PHE A 1 86 ? 2.342 5.063 3.230 1.00 88.06 86 PHE A C 1
ATOM 654 O O . PHE A 1 86 ? 2.485 6.277 3.126 1.00 88.06 86 PHE A O 1
ATOM 661 N N . ARG A 1 87 ? 1.159 4.499 3.500 1.00 88.56 87 ARG A N 1
ATOM 662 C CA . ARG A 1 87 ? -0.079 5.273 3.713 1.00 88.56 87 ARG A CA 1
ATOM 663 C C . ARG A 1 87 ? -0.184 5.884 5.107 1.00 88.56 87 ARG A C 1
ATOM 665 O O . ARG A 1 87 ? -0.932 6.834 5.294 1.00 88.56 87 ARG A O 1
ATOM 672 N N . LEU A 1 88 ? 0.497 5.281 6.076 1.00 89.31 88 LEU A N 1
ATOM 673 C CA . LEU A 1 88 ? 0.505 5.693 7.471 1.00 89.31 88 LEU A CA 1
ATOM 674 C C . LEU A 1 88 ? 1.906 6.165 7.836 1.00 89.31 88 LEU A C 1
ATOM 676 O O . LEU A 1 88 ? 2.902 5.634 7.341 1.00 89.31 88 LEU A O 1
ATOM 680 N N . GLU A 1 89 ? 1.962 7.136 8.731 1.00 88.25 89 GLU A N 1
ATOM 681 C CA . GLU A 1 89 ? 3.197 7.546 9.380 1.00 88.25 89 GLU A CA 1
ATOM 682 C C . GLU A 1 89 ? 3.679 6.469 10.361 1.00 88.25 89 GLU A C 1
ATOM 684 O O . GLU A 1 89 ? 2.890 5.807 11.044 1.00 88.25 89 GLU A O 1
ATOM 689 N N . GLY A 1 90 ? 4.991 6.275 10.421 1.00 90.00 90 GLY A N 1
ATOM 690 C CA . GLY A 1 90 ? 5.598 5.275 11.285 1.00 90.00 90 GLY A CA 1
ATOM 691 C C . GLY A 1 90 ? 7.070 5.062 10.972 1.00 90.00 90 GLY A C 1
ATOM 692 O O . GLY A 1 90 ? 7.579 5.493 9.935 1.00 90.00 90 GLY A O 1
ATOM 693 N N . ARG A 1 91 ? 7.767 4.384 11.881 1.00 91.94 91 ARG A N 1
ATOM 694 C CA . ARG A 1 91 ? 9.168 3.993 11.689 1.00 91.94 91 ARG A CA 1
ATOM 695 C C . ARG A 1 91 ? 9.226 2.614 11.041 1.00 91.94 91 ARG A C 1
ATOM 697 O O . ARG A 1 91 ? 8.476 1.732 11.430 1.00 91.94 91 ARG A O 1
ATOM 704 N N . ILE A 1 92 ? 10.140 2.385 10.103 1.00 92.38 92 ILE A N 1
ATOM 705 C CA . ILE A 1 92 ? 10.347 1.041 9.543 1.00 92.38 92 ILE A CA 1
ATOM 706 C C . ILE A 1 92 ? 10.932 0.125 10.629 1.00 92.38 92 ILE A C 1
ATOM 708 O O . ILE A 1 92 ? 11.990 0.425 11.180 1.00 92.38 92 ILE A O 1
ATOM 712 N N . LEU A 1 93 ? 10.246 -0.981 10.928 1.00 92.94 93 LEU A N 1
ATOM 713 C CA . LEU A 1 93 ? 10.743 -2.051 11.803 1.00 92.94 93 LEU A CA 1
ATOM 714 C C . LEU A 1 93 ? 11.599 -3.029 11.020 1.00 92.94 93 LEU A C 1
ATOM 716 O O . LEU A 1 93 ? 12.723 -3.337 11.404 1.00 92.94 93 LEU A O 1
ATOM 720 N N . THR A 1 94 ? 11.048 -3.523 9.917 1.00 92.31 94 THR A N 1
ATOM 721 C CA . THR A 1 94 ? 11.698 -4.511 9.065 1.00 92.31 94 THR A CA 1
ATOM 722 C C . THR A 1 94 ? 11.439 -4.175 7.606 1.00 92.31 94 THR A C 1
ATOM 724 O O . THR A 1 94 ? 10.364 -3.702 7.234 1.00 92.31 94 THR A O 1
ATOM 727 N N . ARG A 1 95 ? 12.447 -4.418 6.770 1.00 91.75 95 ARG A N 1
ATOM 728 C CA . ARG A 1 95 ? 12.367 -4.333 5.313 1.00 91.75 95 ARG A CA 1
ATOM 729 C C . ARG A 1 95 ? 12.733 -5.705 4.765 1.00 91.75 95 ARG A C 1
ATOM 731 O O . ARG A 1 95 ? 13.885 -6.113 4.871 1.00 91.75 95 ARG A O 1
ATOM 738 N N . SER A 1 96 ? 11.746 -6.407 4.227 1.00 88.88 96 SER A N 1
ATOM 739 C CA . SER A 1 96 ? 11.903 -7.774 3.721 1.00 88.88 96 SER A CA 1
ATOM 740 C C . SER A 1 96 ? 12.321 -7.804 2.251 1.00 88.88 96 SER A C 1
ATOM 742 O O . SER A 1 96 ? 12.936 -8.767 1.810 1.00 88.88 96 SER A O 1
ATOM 744 N N . ALA A 1 97 ? 11.993 -6.757 1.490 1.00 88.44 97 ALA A N 1
ATOM 745 C CA . ALA A 1 97 ? 12.328 -6.657 0.074 1.00 88.44 97 ALA A CA 1
ATOM 746 C C . ALA A 1 97 ? 13.591 -5.822 -0.145 1.00 88.44 97 ALA A C 1
ATOM 748 O O . ALA A 1 97 ? 13.716 -4.739 0.428 1.00 88.44 97 ALA A O 1
ATOM 749 N N . ASP A 1 98 ? 14.487 -6.287 -1.019 1.00 88.50 98 ASP A N 1
ATOM 750 C CA . ASP A 1 98 ? 15.677 -5.543 -1.430 1.00 88.50 98 ASP A CA 1
ATOM 751 C C . ASP A 1 98 ? 15.565 -4.944 -2.844 1.00 88.50 98 ASP A C 1
ATOM 753 O O . ASP A 1 98 ? 14.632 -5.238 -3.596 1.00 88.50 98 ASP A O 1
ATOM 757 N N . VAL A 1 99 ? 16.502 -4.080 -3.222 1.00 87.62 99 VAL A N 1
ATOM 758 C CA . VAL A 1 99 ? 16.542 -3.464 -4.551 1.00 87.62 99 VAL A CA 1
ATOM 759 C C . VAL A 1 99 ? 16.719 -4.546 -5.621 1.00 87.62 99 VAL A C 1
ATOM 761 O O . VAL A 1 99 ? 17.594 -5.398 -5.522 1.00 87.62 99 VAL A O 1
ATOM 764 N N . GLY A 1 100 ? 15.867 -4.520 -6.649 1.00 89.44 100 GLY A N 1
ATOM 765 C CA . GLY A 1 100 ? 15.861 -5.524 -7.721 1.00 89.44 100 GLY A CA 1
ATOM 766 C C . GLY A 1 100 ? 15.088 -6.809 -7.395 1.00 89.44 100 GLY A C 1
ATOM 767 O O . GLY A 1 100 ? 14.959 -7.675 -8.263 1.00 89.44 100 GLY A O 1
ATOM 768 N N . SER A 1 101 ? 14.531 -6.932 -6.184 1.00 88.62 101 SER A N 1
ATOM 769 C CA . SER A 1 101 ? 13.680 -8.068 -5.810 1.00 88.62 101 SER A CA 1
ATOM 770 C C . SER A 1 101 ? 12.387 -8.078 -6.621 1.00 88.62 101 SER A C 1
ATOM 772 O O . SER A 1 101 ? 11.773 -7.036 -6.852 1.00 88.62 101 SER A O 1
ATOM 774 N N . ARG A 1 102 ? 11.929 -9.272 -7.001 1.00 90.81 102 ARG A N 1
ATOM 775 C CA . ARG A 1 102 ? 10.590 -9.480 -7.565 1.00 90.81 102 ARG A CA 1
ATOM 776 C C . ARG A 1 102 ? 9.640 -9.884 -6.447 1.00 90.81 102 ARG A C 1
ATOM 778 O O . ARG A 1 102 ? 9.986 -10.755 -5.659 1.00 90.81 102 ARG A O 1
ATOM 785 N N . PHE A 1 103 ? 8.453 -9.298 -6.428 1.00 90.75 103 PHE A N 1
ATOM 786 C CA . PHE A 1 103 ? 7.418 -9.575 -5.435 1.00 90.75 103 PHE A CA 1
ATOM 787 C C . PHE A 1 103 ? 6.075 -9.820 -6.118 1.00 90.75 103 PHE A C 1
ATOM 789 O O . PHE A 1 103 ? 5.873 -9.465 -7.284 1.00 90.75 103 PHE A O 1
ATOM 796 N N . ARG A 1 104 ? 5.155 -10.453 -5.395 1.00 91.19 104 ARG A N 1
ATOM 797 C CA . ARG A 1 104 ? 3.771 -10.659 -5.842 1.00 91.19 104 ARG A CA 1
ATOM 798 C C . ARG A 1 104 ? 2.817 -9.713 -5.121 1.00 91.19 104 ARG A C 1
ATOM 800 O O . ARG A 1 104 ? 3.134 -9.131 -4.087 1.00 91.19 104 ARG A O 1
ATOM 807 N N . GLN A 1 105 ? 1.616 -9.562 -5.671 1.00 89.94 105 GLN A N 1
ATOM 808 C CA . GLN A 1 105 ? 0.556 -8.809 -5.009 1.00 89.94 105 GLN A CA 1
ATOM 809 C C . GLN A 1 105 ? 0.237 -9.425 -3.639 1.00 89.94 105 GLN A C 1
ATOM 811 O O . GLN A 1 105 ? 0.088 -10.639 -3.519 1.00 89.94 105 GLN A O 1
ATOM 816 N N . GLY A 1 106 ? 0.121 -8.573 -2.619 1.00 91.19 106 GLY A N 1
ATOM 817 C CA . GLY A 1 106 ? -0.156 -8.989 -1.241 1.00 91.19 106 GLY A CA 1
ATOM 818 C C . GLY A 1 106 ? 1.080 -9.401 -0.438 1.00 91.19 106 GLY A C 1
ATOM 819 O O . GLY A 1 106 ? 0.950 -9.718 0.740 1.00 91.19 106 GLY A O 1
ATOM 820 N N . GLU A 1 107 ? 2.272 -9.379 -1.036 1.00 91.81 107 GLU A N 1
ATOM 821 C CA . GLU A 1 107 ? 3.516 -9.673 -0.331 1.00 91.81 107 GLU A CA 1
ATOM 822 C C . GLU A 1 107 ? 3.966 -8.488 0.540 1.00 91.81 107 GLU A C 1
ATOM 824 O O . GLU A 1 107 ? 3.988 -7.336 0.102 1.00 91.81 107 GLU A O 1
ATOM 829 N N . THR A 1 108 ? 4.336 -8.767 1.792 1.00 92.06 108 THR A N 1
ATOM 830 C CA . THR A 1 108 ? 4.792 -7.745 2.741 1.00 92.06 108 THR A CA 1
ATOM 831 C C . THR A 1 108 ? 6.227 -7.327 2.437 1.00 92.06 108 THR A C 1
ATOM 833 O O . THR A 1 108 ? 7.173 -8.061 2.715 1.00 92.06 108 THR A O 1
ATOM 836 N N . LEU A 1 109 ? 6.401 -6.109 1.923 1.00 92.19 109 LEU A N 1
ATOM 837 C CA . LEU A 1 109 ? 7.722 -5.568 1.577 1.00 92.19 109 LEU A CA 1
ATOM 838 C C . LEU A 1 109 ? 8.442 -4.930 2.772 1.00 92.19 109 LEU A C 1
ATOM 840 O O . LEU A 1 109 ? 9.669 -4.989 2.867 1.00 92.19 109 LEU A O 1
ATOM 844 N N . ALA A 1 110 ? 7.683 -4.317 3.680 1.00 91.88 110 ALA A N 1
ATOM 845 C CA . ALA A 1 110 ? 8.186 -3.699 4.898 1.00 91.88 110 ALA A CA 1
ATOM 846 C C . ALA A 1 110 ? 7.081 -3.619 5.958 1.00 91.88 110 ALA A C 1
ATOM 848 O O . ALA A 1 110 ? 5.898 -3.521 5.628 1.00 91.88 110 ALA A O 1
ATOM 849 N N . VAL A 1 111 ? 7.480 -3.637 7.228 1.00 92.12 111 VAL A N 1
ATOM 850 C CA . VAL A 1 111 ? 6.591 -3.478 8.383 1.00 92.12 111 VAL A CA 1
ATOM 851 C C . VAL A 1 111 ? 6.918 -2.164 9.079 1.00 92.12 111 VAL A C 1
ATOM 853 O O . VAL A 1 111 ? 8.087 -1.857 9.321 1.00 92.12 111 VAL A O 1
ATOM 856 N N . LEU A 1 112 ? 5.880 -1.397 9.408 1.00 93.00 112 LEU A N 1
ATOM 857 C CA . LEU A 1 112 ? 5.992 -0.138 10.136 1.00 93.00 112 LEU A CA 1
ATOM 858 C C . LEU A 1 112 ? 5.598 -0.304 11.604 1.00 93.00 112 LEU A C 1
ATOM 860 O O . LEU A 1 112 ? 4.628 -0.988 11.919 1.00 93.00 112 LEU A O 1
ATOM 864 N N . ASP A 1 113 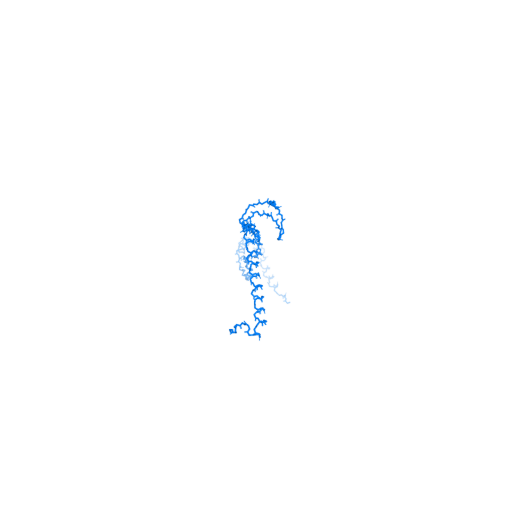? 6.317 0.395 12.473 1.00 92.31 113 ASP A N 1
ATOM 865 C CA . ASP A 1 113 ? 5.922 0.712 13.840 1.00 92.31 113 ASP A CA 1
ATOM 866 C C . ASP A 1 113 ? 5.130 2.020 13.831 1.00 92.31 113 ASP A C 1
ATOM 868 O O . ASP A 1 113 ? 5.686 3.088 13.545 1.00 92.31 113 ASP A O 1
ATOM 872 N N . SER A 1 114 ? 3.832 1.936 14.114 1.00 92.38 114 SER A N 1
ATOM 873 C CA . SER A 1 114 ? 2.943 3.095 14.192 1.00 92.38 114 SER A CA 1
ATOM 874 C C . SER A 1 114 ? 2.079 3.007 15.454 1.00 92.38 114 SER A C 1
ATOM 876 O O . SER A 1 114 ? 0.955 2.493 15.413 1.00 92.38 114 SER A O 1
ATOM 878 N N . PRO A 1 115 ? 2.581 3.489 16.607 1.00 92.31 115 PRO A N 1
ATOM 879 C CA . PRO A 1 115 ? 1.826 3.452 17.856 1.00 92.31 115 PRO A CA 1
ATOM 880 C C . PRO A 1 115 ? 0.554 4.309 17.789 1.00 92.31 115 PRO A C 1
ATOM 882 O O . PRO A 1 115 ? -0.443 3.966 18.419 1.00 92.31 115 PRO A O 1
ATOM 885 N N . SER A 1 116 ? 0.542 5.389 16.997 1.00 92.88 116 SER A N 1
ATOM 886 C CA . SER A 1 116 ? -0.654 6.213 16.784 1.00 92.88 116 SER A CA 1
ATOM 887 C C . SER A 1 116 ? -1.771 5.423 16.098 1.00 92.88 116 SER A C 1
ATOM 889 O O . SER A 1 116 ? -2.900 5.427 16.590 1.00 92.88 116 SER A O 1
ATOM 891 N N . ALA A 1 117 ? -1.458 4.683 15.028 1.00 92.44 117 ALA A N 1
ATOM 892 C CA . ALA A 1 117 ? -2.427 3.837 14.332 1.00 92.44 117 ALA A CA 1
ATOM 893 C C . ALA A 1 117 ? -2.961 2.708 15.230 1.00 92.44 117 ALA A C 1
ATOM 895 O O . ALA A 1 117 ? -4.164 2.439 15.236 1.00 92.44 117 ALA A O 1
ATOM 896 N N . LEU A 1 118 ? -2.092 2.082 16.033 1.00 93.81 118 LEU A N 1
ATOM 897 C CA . LEU A 1 118 ? -2.501 1.047 16.991 1.00 93.81 118 LEU A CA 1
ATOM 898 C C . LEU A 1 118 ? -3.427 1.603 18.080 1.00 93.81 118 LEU A C 1
ATOM 900 O O . LEU A 1 118 ? -4.441 0.983 18.400 1.00 93.81 118 LEU A O 1
ATOM 904 N N . ASN A 1 119 ? -3.125 2.788 18.611 1.00 95.44 119 ASN A N 1
ATOM 905 C CA . ASN A 1 119 ? -3.972 3.445 19.604 1.00 95.44 119 ASN A CA 1
ATOM 906 C C . ASN A 1 119 ? -5.336 3.831 19.016 1.00 95.44 119 ASN A C 1
ATOM 908 O O . ASN A 1 119 ? -6.360 3.586 19.648 1.00 95.44 119 ASN A O 1
ATOM 912 N N . GLN A 1 120 ? -5.370 4.367 17.792 1.00 95.38 120 GLN A N 1
ATOM 913 C CA . GLN A 1 120 ? -6.623 4.676 17.093 1.00 95.38 120 GLN A CA 1
ATOM 914 C C . GLN A 1 120 ? -7.480 3.425 16.875 1.00 95.38 120 GLN A C 1
ATOM 916 O O . GLN A 1 120 ? -8.688 3.460 17.110 1.00 95.38 120 GLN A O 1
ATOM 921 N N . LEU A 1 121 ? -6.859 2.308 16.482 1.00 96.69 121 LEU A N 1
ATOM 922 C CA . LEU A 1 121 ? -7.544 1.024 16.346 1.00 96.69 121 LEU A CA 1
ATOM 923 C C . LEU A 1 121 ? -8.131 0.559 17.686 1.00 96.69 121 LEU A C 1
ATOM 925 O O . LEU A 1 121 ? -9.294 0.157 17.740 1.00 96.69 121 LEU A O 1
ATOM 929 N N . ALA A 1 122 ? -7.356 0.645 18.771 1.00 98.25 122 ALA A N 1
ATOM 930 C CA . ALA A 1 122 ? -7.812 0.272 20.107 1.00 98.25 122 ALA A CA 1
ATOM 931 C C . ALA A 1 122 ? -8.993 1.140 20.576 1.00 98.25 122 ALA A C 1
ATOM 933 O O . ALA A 1 122 ? -9.982 0.608 21.084 1.00 98.25 122 ALA A O 1
ATOM 934 N N . SER A 1 123 ? -8.932 2.456 20.355 1.00 98.38 123 SER A N 1
ATOM 935 C CA . SER A 1 123 ? -10.030 3.380 20.659 1.00 98.38 123 SER A CA 1
ATOM 936 C C . SER A 1 123 ? -11.289 3.067 19.849 1.00 98.38 123 SER A C 1
ATOM 938 O O . SER A 1 123 ? -12.371 2.976 20.424 1.00 98.38 123 SER A O 1
ATOM 940 N N . ALA A 1 124 ? -11.165 2.830 18.541 1.00 98.38 124 ALA A N 1
ATOM 941 C CA . ALA A 1 124 ? -12.302 2.474 17.691 1.00 98.38 124 ALA A CA 1
ATOM 942 C C . ALA A 1 124 ? -12.948 1.143 18.115 1.00 98.38 124 ALA A C 1
ATOM 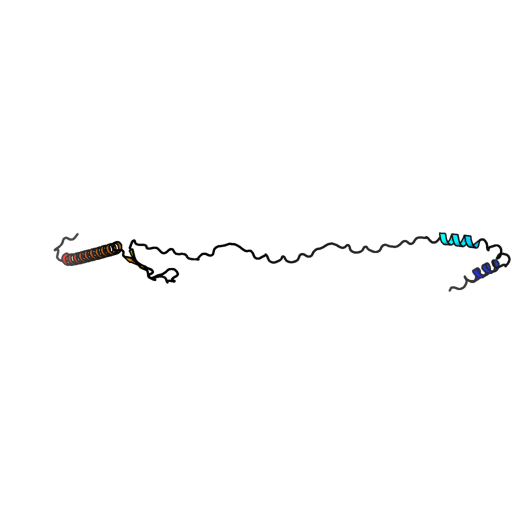944 O O . ALA A 1 124 ? -14.173 1.013 18.128 1.00 98.38 124 ALA A O 1
ATOM 945 N N . GLN A 1 125 ? -12.138 0.162 18.519 1.00 98.69 125 GLN A N 1
ATOM 946 C CA . GLN A 1 125 ? -12.637 -1.116 19.020 1.00 98.69 125 GLN A CA 1
ATOM 947 C C . GLN A 1 125 ? -13.362 -0.964 20.365 1.00 98.69 125 GLN A C 1
ATOM 949 O O . GLN A 1 125 ? -14.384 -1.616 20.592 1.00 98.69 125 GLN A O 1
ATOM 954 N N . ALA A 1 126 ? -12.855 -0.104 21.253 1.00 98.56 126 ALA A N 1
ATOM 955 C CA . ALA A 1 126 ? -13.512 0.211 22.516 1.00 98.56 126 ALA A CA 1
ATOM 956 C C . ALA A 1 126 ? -14.874 0.889 22.289 1.00 98.56 126 ALA A C 1
ATOM 958 O O . ALA A 1 126 ? -15.853 0.491 22.918 1.00 98.56 126 ALA A O 1
ATOM 959 N N . GLU A 1 127 ? -14.957 1.827 21.344 1.00 98.56 127 GLU A N 1
ATOM 960 C CA . GLU A 1 127 ? -16.202 2.516 20.977 1.00 98.56 127 GLU A CA 1
ATOM 961 C C . GLU A 1 127 ? -17.236 1.566 20.348 1.00 98.56 127 GLU A C 1
ATOM 963 O O . GLU A 1 127 ? -18.434 1.610 20.635 1.00 98.56 127 GLU A O 1
ATOM 968 N N . LEU A 1 128 ? -16.774 0.626 19.523 1.00 98.69 128 LEU A N 1
ATOM 969 C CA . LEU A 1 128 ? -17.635 -0.421 18.980 1.00 98.69 128 LEU A CA 1
ATOM 970 C C . LEU A 1 128 ? -18.184 -1.327 20.094 1.00 98.69 128 LEU A C 1
ATOM 972 O O . LEU A 1 128 ? -19.357 -1.710 20.071 1.00 98.69 128 LEU A O 1
ATOM 976 N N . ASN A 1 129 ? -17.363 -1.656 21.092 1.00 98.62 129 ASN A N 1
ATOM 977 C CA . ASN A 1 129 ? -17.785 -2.468 22.230 1.00 98.62 129 ASN A CA 1
ATOM 978 C C . ASN A 1 129 ? -18.754 -1.714 23.156 1.00 98.62 129 ASN A C 1
ATOM 980 O O . ASN A 1 129 ? -19.734 -2.314 23.607 1.00 98.62 129 ASN A O 1
ATOM 984 N N . SER A 1 130 ? -18.523 -0.424 23.421 1.00 98.56 130 SER A N 1
ATOM 985 C CA . SER A 1 130 ? -19.426 0.411 24.228 1.00 98.56 130 SER A CA 1
ATOM 986 C C . SER A 1 130 ? -20.798 0.531 23.560 1.00 98.56 130 SER A C 1
ATOM 988 O O . SER A 1 130 ? -21.822 0.318 24.213 1.00 98.56 130 SER A O 1
ATOM 990 N N . SER A 1 131 ? -20.822 0.745 22.243 1.00 98.38 131 SER A N 1
ATOM 991 C CA . SER A 1 131 ? -22.048 0.820 21.445 1.00 98.38 131 SER A CA 1
ATOM 992 C C . SER A 1 131 ? -22.836 -0.491 21.479 1.00 98.38 131 SER A C 1
ATOM 994 O O . SER A 1 131 ? -24.041 -0.484 21.732 1.00 98.38 131 SER A O 1
ATOM 996 N N . ARG A 1 132 ? -22.163 -1.641 21.322 1.00 98.62 132 ARG A N 1
ATOM 997 C CA . ARG A 1 132 ? -22.799 -2.967 21.458 1.00 98.62 132 ARG A CA 1
ATOM 998 C C . ARG A 1 132 ? -23.344 -3.216 22.864 1.00 98.62 132 ARG A C 1
ATOM 1000 O O . ARG A 1 132 ? -24.395 -3.834 23.027 1.00 98.62 132 ARG A O 1
ATOM 1007 N N . ALA A 1 133 ? -22.643 -2.752 23.897 1.00 98.50 133 ALA A N 1
ATOM 1008 C CA . ALA A 1 133 ? -23.128 -2.860 25.269 1.00 98.50 133 ALA A CA 1
ATOM 1009 C C . ALA A 1 133 ? -24.382 -1.998 25.486 1.00 98.50 133 ALA A C 1
ATOM 1011 O O . ALA A 1 133 ? -25.357 -2.479 26.068 1.00 98.50 133 ALA A O 1
ATOM 1012 N N . ALA A 1 134 ? -24.391 -0.765 24.973 1.00 98.44 134 ALA A N 1
ATOM 1013 C CA . ALA A 1 134 ? -25.541 0.132 25.036 1.00 98.44 134 ALA A CA 1
ATOM 1014 C C . ALA A 1 134 ? -26.758 -0.438 24.290 1.00 98.44 134 ALA A C 1
ATOM 1016 O O . ALA A 1 134 ? -27.859 -0.455 24.841 1.00 98.44 134 ALA A O 1
ATOM 1017 N N . GLU A 1 135 ? -26.553 -0.988 23.090 1.00 98.62 135 GLU A N 1
ATOM 1018 C CA . GLU A 1 135 ? -27.581 -1.707 22.328 1.00 98.62 135 GLU A CA 1
ATOM 1019 C C . GLU A 1 135 ? -28.172 -2.859 23.152 1.00 98.62 135 GLU A C 1
ATOM 1021 O O . GLU A 1 135 ? -29.391 -2.969 23.298 1.00 98.62 135 GLU A O 1
ATOM 1026 N N . LYS A 1 136 ? -27.317 -3.693 23.756 1.00 98.50 136 LYS A N 1
ATOM 1027 C CA . LYS A 1 136 ? -27.756 -4.821 24.585 1.00 98.50 136 LYS A CA 1
ATOM 1028 C C . LYS A 1 136 ? -28.578 -4.358 25.787 1.00 98.50 136 LYS A C 1
ATOM 1030 O O . LYS A 1 136 ? -29.606 -4.962 26.094 1.00 98.50 136 LYS A O 1
ATOM 1035 N N . VAL A 1 137 ? -28.154 -3.293 26.463 1.00 98.62 137 VAL A N 1
ATOM 1036 C CA . VAL A 1 137 ? -28.904 -2.708 27.583 1.00 98.62 137 VAL A CA 1
ATOM 1037 C C . VAL A 1 137 ? -30.257 -2.176 27.108 1.00 98.62 137 VAL A C 1
ATOM 1039 O O . VAL A 1 137 ? -31.273 -2.461 27.741 1.00 98.62 137 VAL A O 1
ATOM 1042 N N . ALA A 1 138 ? -30.302 -1.472 25.976 1.00 98.38 138 ALA A N 1
ATOM 1043 C CA . ALA A 1 138 ? -31.545 -0.973 25.394 1.00 98.38 138 ALA A CA 1
ATOM 1044 C C . ALA A 1 138 ? -32.508 -2.116 25.030 1.00 98.38 138 ALA A C 1
ATOM 1046 O O . ALA A 1 138 ? -33.690 -2.058 25.373 1.00 98.38 138 ALA A O 1
ATOM 1047 N N . ALA A 1 139 ? -32.004 -3.194 24.423 1.00 98.31 139 ALA A N 1
ATOM 1048 C CA . ALA A 1 139 ? -32.789 -4.379 24.087 1.00 98.31 139 ALA A CA 1
ATOM 1049 C C . ALA A 1 139 ? -33.357 -5.078 25.336 1.00 98.31 139 ALA A C 1
ATOM 1051 O O . ALA A 1 139 ? -34.534 -5.446 25.364 1.00 98.31 139 ALA A O 1
ATOM 1052 N N . LEU A 1 140 ? -32.553 -5.220 26.394 1.00 98.38 140 LEU A N 1
ATOM 1053 C CA . LEU A 1 140 ? -32.998 -5.793 27.669 1.00 98.38 140 LEU A CA 1
ATOM 1054 C C . LEU A 1 140 ? -34.036 -4.909 28.366 1.00 98.38 140 LEU A C 1
ATOM 1056 O O . LEU A 1 140 ? -35.018 -5.422 28.905 1.00 98.38 140 LEU A O 1
ATOM 1060 N N . ASN A 1 141 ? -33.854 -3.589 28.337 1.00 96.50 141 ASN A N 1
ATOM 1061 C CA . ASN A 1 141 ? -34.820 -2.645 28.892 1.00 96.50 141 ASN A CA 1
ATOM 1062 C C . ASN A 1 141 ? -36.148 -2.709 28.135 1.00 96.50 141 ASN A C 1
ATOM 1064 O O . ASN A 1 141 ? -37.197 -2.826 28.765 1.00 96.50 141 ASN A O 1
ATOM 1068 N N . LEU A 1 142 ? -36.107 -2.742 26.801 1.00 96.19 142 LEU A N 1
ATOM 1069 C CA . LEU A 1 142 ? -37.291 -2.924 25.966 1.00 96.19 142 LEU A CA 1
ATOM 1070 C C . LEU A 1 142 ? -38.005 -4.244 26.278 1.00 96.19 142 LEU A C 1
ATOM 1072 O O . LEU A 1 142 ? -39.228 -4.270 26.416 1.00 96.19 142 LEU A O 1
ATOM 1076 N N . HIS A 1 143 ? -37.256 -5.339 26.422 1.00 96.06 143 HIS A N 1
ATOM 1077 C CA . HIS A 1 143 ? -37.818 -6.635 26.793 1.00 96.06 143 HIS A CA 1
ATOM 1078 C C . HIS A 1 143 ? -38.509 -6.581 28.164 1.00 96.06 143 HIS A C 1
ATOM 1080 O O . HIS A 1 143 ? -39.660 -7.000 28.289 1.00 96.06 143 HIS A O 1
ATOM 1086 N N . ARG A 1 144 ? -37.854 -5.989 29.171 1.00 94.88 144 ARG A N 1
ATOM 1087 C CA . ARG A 1 144 ? -38.425 -5.805 30.513 1.00 94.88 144 ARG A CA 1
ATOM 1088 C C . ARG A 1 144 ? -39.713 -4.981 30.473 1.00 94.88 144 ARG A C 1
ATOM 1090 O O . ARG A 1 144 ? -40.702 -5.376 31.082 1.00 94.88 144 ARG A O 1
ATOM 1097 N N . MET A 1 145 ? -39.720 -3.864 29.747 1.00 94.12 145 MET A N 1
ATOM 1098 C CA . MET A 1 145 ? -40.904 -3.006 29.623 1.00 94.12 145 MET A CA 1
ATOM 1099 C C . MET A 1 145 ? -42.072 -3.752 28.970 1.00 94.12 145 MET A C 1
ATOM 1101 O O . MET A 1 145 ? -43.195 -3.686 29.463 1.00 94.12 145 MET A O 1
ATOM 1105 N N . ARG A 1 146 ? -41.811 -4.538 27.919 1.00 93.00 146 ARG A N 1
ATOM 1106 C CA . ARG A 1 146 ? -42.838 -5.368 27.268 1.00 93.00 146 ARG A CA 1
ATOM 1107 C C . ARG A 1 146 ? -43.465 -6.391 28.219 1.00 93.00 146 ARG A C 1
ATOM 1109 O O . ARG A 1 146 ? -44.669 -6.606 28.140 1.00 93.00 146 ARG A O 1
ATOM 1116 N N . LEU A 1 147 ? -42.682 -6.989 29.120 1.00 93.38 147 LEU A N 1
ATOM 1117 C CA . LEU A 1 147 ? -43.187 -7.944 30.117 1.00 93.38 147 LEU A CA 1
ATOM 1118 C C . LEU A 1 147 ? -44.026 -7.284 31.222 1.00 93.38 147 LEU A C 1
ATOM 1120 O O . LEU A 1 147 ? -44.955 -7.907 31.726 1.00 93.38 147 LEU A O 1
ATOM 1124 N N . LEU A 1 148 ? -43.712 -6.042 31.601 1.00 93.25 148 LEU A N 1
ATOM 1125 C CA . LEU A 1 148 ? -44.419 -5.305 32.661 1.00 93.25 148 LEU A CA 1
ATOM 1126 C C . LEU A 1 148 ? -45.635 -4.512 32.152 1.00 93.25 148 LEU A C 1
ATOM 1128 O O . LEU A 1 148 ? -46.479 -4.098 32.941 1.00 93.25 148 LEU A O 1
ATOM 1132 N N . MET A 1 149 ? -45.753 -4.301 30.840 1.00 91.19 149 MET A N 1
ATOM 1133 C CA . MET A 1 149 ? -46.885 -3.594 30.229 1.00 91.19 149 MET A CA 1
ATOM 1134 C C . MET A 1 149 ? -48.262 -4.210 30.561 1.00 91.19 149 MET A C 1
ATOM 1136 O O . MET A 1 149 ? -49.179 -3.448 30.865 1.00 91.19 149 MET A O 1
ATOM 1140 N N . PRO A 1 150 ? -48.457 -5.547 30.517 1.00 90.62 150 PRO A N 1
ATOM 1141 C CA . PRO A 1 150 ? -49.753 -6.167 30.804 1.00 90.62 150 PRO A CA 1
ATOM 1142 C C . PRO A 1 150 ? -50.200 -6.045 32.263 1.00 90.62 150 PRO A C 1
ATOM 1144 O O . PRO A 1 150 ? -51.398 -6.033 32.523 1.00 90.62 150 PRO A O 1
ATOM 1147 N N . SER A 1 151 ? -49.266 -5.951 33.216 1.00 90.00 151 SER A N 1
ATOM 1148 C CA . SER A 1 151 ? -49.592 -5.855 34.645 1.00 90.00 151 SER A CA 1
ATOM 1149 C C . SER A 1 151 ? -49.984 -4.442 35.093 1.00 90.00 151 SER A C 1
ATOM 1151 O O . SER A 1 151 ? -50.275 -4.242 36.268 1.00 90.00 151 SER A O 1
ATOM 1153 N N . GLY A 1 152 ? -49.984 -3.455 34.186 1.00 85.50 152 GLY A N 1
ATOM 1154 C CA . GLY A 1 152 ? -50.318 -2.059 34.495 1.00 85.50 152 GLY A CA 1
ATOM 1155 C C . GLY A 1 152 ? -49.279 -1.335 35.361 1.00 85.50 152 GLY A C 1
ATOM 1156 O O . GLY A 1 152 ? -49.528 -0.220 35.805 1.00 85.50 152 GLY A O 1
ATOM 1157 N N . ALA A 1 153 ? -48.114 -1.947 35.599 1.00 87.06 153 ALA A N 1
ATOM 1158 C CA . ALA A 1 153 ? -47.080 -1.424 36.495 1.00 87.06 153 ALA A CA 1
ATOM 1159 C C . ALA A 1 153 ? -46.234 -0.284 35.891 1.00 87.06 153 ALA A C 1
ATOM 1161 O O . ALA A 1 153 ? -45.460 0.348 36.607 1.00 87.06 153 ALA A O 1
ATOM 1162 N N . ILE A 1 154 ? -46.349 -0.025 34.584 1.00 87.00 154 ILE A N 1
ATOM 1163 C CA . ILE A 1 154 ? -45.625 1.042 33.880 1.00 87.00 154 ILE A CA 1
ATOM 1164 C C . ILE A 1 154 ? -46.576 1.864 33.001 1.00 87.00 154 ILE A C 1
ATOM 1166 O O . ILE A 1 154 ? -47.561 1.336 32.483 1.00 87.00 154 ILE A O 1
ATOM 1170 N N . ALA A 1 155 ? -46.270 3.153 32.819 1.00 79.25 155 ALA A N 1
ATOM 1171 C CA . ALA A 1 155 ? -47.050 4.049 31.967 1.00 79.25 155 ALA A CA 1
ATOM 1172 C C . ALA A 1 155 ? -47.040 3.576 30.502 1.00 79.25 155 ALA A C 1
ATOM 1174 O O . ALA A 1 155 ? -45.990 3.234 29.953 1.00 79.25 155 ALA A O 1
ATOM 1175 N N . ARG A 1 156 ? -48.220 3.571 29.873 1.00 71.00 156 ARG A N 1
ATOM 1176 C CA . ARG A 1 156 ? -48.395 3.319 28.438 1.00 71.00 156 ARG A CA 1
ATOM 1177 C C . ARG A 1 156 ? -48.243 4.662 27.722 1.00 71.00 156 ARG A C 1
ATOM 1179 O O . ARG A 1 156 ? -49.101 5.522 27.897 1.00 71.00 156 ARG A O 1
ATOM 1186 N N . ALA A 1 157 ? -47.134 4.853 27.014 1.00 57.47 157 ALA A N 1
ATOM 1187 C CA . ALA A 1 157 ? -46.968 5.966 26.080 1.00 57.47 157 ALA A CA 1
ATOM 1188 C C . ALA A 1 157 ? -47.546 5.581 24.715 1.00 57.47 157 ALA A C 1
ATOM 1190 O O . ALA A 1 157 ? -47.383 4.395 24.336 1.00 57.47 157 ALA A O 1
#

Foldseek 3Di:
DDPDVVPVVVVVVVVCPDVVVVVVCVVVVVVVVVVVVVPPDDDDDDDDDDDDDDDDDDDDDDDDDPDDDDDDDDDDDDPDDDDDDDPDDFDWPDAPDDPPDDDDPPDDRTDGDDVPVVVVVVVVVVVVVVVVVVVVVVVVVVVVCVVCVVVVPDDDD